Protein AF-A0A0U0ZMJ5-F1 (afdb_monomer_lite)

Radius of gyration: 15.47 Å; chains: 1; bounding box: 33×25×42 Å

Structure (mmCIF, N/CA/C/O backbone):
data_AF-A0A0U0ZMJ5-F1
#
_entry.id   AF-A0A0U0ZMJ5-F1
#
loop_
_atom_site.group_PDB
_atom_site.id
_atom_site.type_symbol
_atom_site.label_atom_id
_atom_site.label_alt_id
_atom_site.label_comp_id
_atom_site.label_asym_id
_atom_site.label_entity_id
_atom_site.label_seq_id
_atom_site.pdbx_PDB_ins_code
_atom_site.Cartn_x
_atom_site.Cartn_y
_atom_site.Cartn_z
_atom_site.occupancy
_atom_site.B_iso_or_equiv
_atom_site.auth_seq_id
_atom_site.auth_comp_id
_atom_site.auth_asym_id
_atom_site.auth_atom_id
_atom_site.pdbx_PDB_model_num
ATOM 1 N N . MET A 1 1 ? 12.473 10.881 -12.880 1.00 80.44 1 MET A N 1
ATOM 2 C CA . MET A 1 1 ? 11.448 9.827 -12.926 1.00 80.44 1 MET A CA 1
ATOM 3 C C . MET A 1 1 ? 12.141 8.528 -13.274 1.00 80.44 1 MET A C 1
ATOM 5 O O . MET A 1 1 ? 12.814 8.465 -14.296 1.00 80.44 1 MET A O 1
ATOM 9 N N . ASP A 1 2 ? 12.028 7.553 -12.390 1.00 91.19 2 ASP A N 1
ATOM 10 C CA . ASP A 1 2 ? 12.668 6.247 -12.454 1.00 91.19 2 ASP A CA 1
ATOM 11 C C . ASP A 1 2 ? 11.611 5.172 -12.734 1.00 91.19 2 ASP A C 1
ATOM 13 O O . ASP A 1 2 ? 10.569 5.116 -12.083 1.00 91.19 2 ASP A O 1
ATOM 17 N N . GLN A 1 3 ? 11.871 4.358 -13.753 1.00 93.06 3 GLN A N 1
ATOM 18 C CA . GLN A 1 3 ? 10.968 3.313 -14.244 1.00 93.06 3 GLN A CA 1
ATOM 19 C C . GLN A 1 3 ? 11.452 1.908 -13.860 1.00 93.06 3 GLN A C 1
ATOM 21 O O . GLN A 1 3 ? 10.880 0.918 -14.315 1.00 93.06 3 GLN A O 1
ATOM 26 N N . SER A 1 4 ? 12.521 1.802 -13.068 1.00 93.88 4 SER A N 1
ATOM 27 C CA . SER A 1 4 ? 12.977 0.518 -12.551 1.00 93.88 4 SER A CA 1
ATOM 28 C C . SER A 1 4 ? 11.953 -0.064 -11.576 1.00 93.88 4 SER A C 1
ATOM 30 O O . SER A 1 4 ? 11.288 0.654 -10.826 1.00 93.88 4 SER A O 1
ATOM 32 N N . TYR A 1 5 ? 11.806 -1.383 -11.630 1.00 90.62 5 TYR A N 1
ATOM 33 C CA . TYR A 1 5 ? 10.953 -2.140 -10.728 1.00 90.62 5 TYR A CA 1
ATOM 34 C C . TYR A 1 5 ? 11.830 -3.009 -9.826 1.00 90.62 5 TYR A C 1
ATOM 36 O O . TYR A 1 5 ? 12.912 -3.441 -10.226 1.00 90.62 5 TYR A O 1
ATOM 44 N N . GLU A 1 6 ? 11.364 -3.242 -8.606 1.00 95.00 6 GLU A N 1
ATOM 45 C CA . GLU A 1 6 ? 12.003 -4.153 -7.664 1.00 95.00 6 GLU A CA 1
ATOM 46 C C . GLU A 1 6 ? 11.748 -5.598 -8.110 1.00 95.00 6 GLU A C 1
ATOM 48 O O . GLU A 1 6 ? 10.609 -5.985 -8.374 1.00 95.00 6 GLU A O 1
ATOM 53 N N . THR A 1 7 ? 12.806 -6.391 -8.240 1.00 95.25 7 THR A N 1
ATOM 54 C CA . THR A 1 7 ? 12.698 -7.799 -8.653 1.00 95.25 7 THR A CA 1
ATOM 55 C C . THR A 1 7 ? 12.386 -8.720 -7.481 1.00 95.25 7 THR A C 1
ATOM 57 O O . THR A 1 7 ? 11.856 -9.811 -7.691 1.00 95.25 7 THR A O 1
ATOM 60 N N . ASP A 1 8 ? 12.712 -8.287 -6.265 1.00 95.44 8 ASP A N 1
ATOM 61 C CA . ASP A 1 8 ? 12.403 -9.009 -5.039 1.00 95.44 8 ASP A CA 1
ATOM 62 C C . ASP A 1 8 ? 10.968 -8.708 -4.575 1.00 95.44 8 ASP A C 1
ATOM 64 O O . ASP A 1 8 ? 10.662 -7.634 -4.054 1.00 95.44 8 ASP A O 1
ATOM 68 N N . LEU A 1 9 ? 10.065 -9.666 -4.784 1.00 91.38 9 LEU A N 1
ATOM 69 C CA . LEU A 1 9 ? 8.654 -9.507 -4.432 1.00 91.38 9 LEU A CA 1
ATOM 70 C C . LEU A 1 9 ? 8.410 -9.503 -2.919 1.00 91.38 9 LEU A C 1
ATOM 72 O O . LEU A 1 9 ? 7.438 -8.879 -2.488 1.00 91.38 9 LEU A O 1
ATOM 76 N N . ASP A 1 10 ? 9.279 -10.132 -2.124 1.00 94.00 10 ASP A N 1
ATOM 77 C CA . ASP A 1 10 ? 9.157 -10.109 -0.664 1.00 94.00 10 ASP A CA 1
ATOM 78 C C . ASP A 1 10 ? 9.408 -8.688 -0.160 1.00 94.00 10 ASP A C 1
ATOM 80 O O . ASP A 1 10 ? 8.629 -8.153 0.628 1.00 94.00 10 ASP A O 1
ATOM 84 N N . ARG A 1 11 ? 10.400 -8.004 -0.738 1.00 95.25 11 ARG A N 1
ATOM 85 C CA . ARG A 1 11 ? 10.675 -6.597 -0.438 1.00 95.25 11 ARG A CA 1
ATOM 86 C C . ARG A 1 11 ? 9.525 -5.662 -0.824 1.00 95.25 11 ARG A C 1
ATOM 88 O O . ARG A 1 11 ? 9.236 -4.705 -0.109 1.00 95.25 11 ARG A O 1
ATOM 95 N N . VAL A 1 12 ? 8.847 -5.925 -1.943 1.00 95.19 12 VAL A N 1
ATOM 96 C CA . VAL A 1 12 ? 7.645 -5.161 -2.332 1.00 95.19 12 VAL A CA 1
ATOM 97 C C . VAL A 1 12 ? 6.505 -5.389 -1.333 1.00 95.19 12 VAL A C 1
ATOM 99 O O . VAL A 1 12 ? 5.775 -4.450 -1.012 1.00 95.19 12 VAL A O 1
ATOM 102 N N . ALA A 1 13 ? 6.337 -6.622 -0.847 1.00 91.69 13 ALA A N 1
ATOM 103 C CA . ALA A 1 13 ? 5.318 -6.955 0.142 1.00 91.69 13 ALA A CA 1
ATOM 104 C C . ALA A 1 13 ? 5.608 -6.310 1.507 1.00 91.69 13 ALA A C 1
ATOM 106 O O . ALA A 1 13 ? 4.686 -5.773 2.120 1.00 91.69 13 ALA A O 1
ATOM 107 N N . GLU A 1 14 ? 6.869 -6.300 1.947 1.00 94.94 14 GLU A N 1
ATOM 108 C CA . GLU A 1 14 ? 7.321 -5.5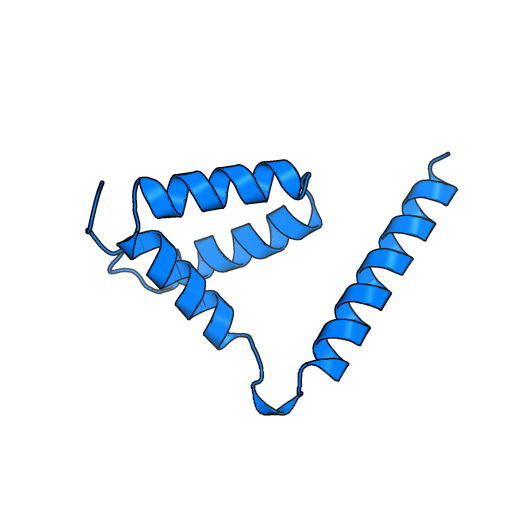90 3.151 1.00 94.94 14 GLU A CA 1
ATOM 109 C C . GLU A 1 14 ? 7.021 -4.089 3.054 1.00 94.94 14 GLU A C 1
ATOM 111 O O . GLU A 1 14 ? 6.314 -3.555 3.905 1.00 94.94 14 GLU A O 1
ATOM 116 N N . ASP A 1 15 ? 7.432 -3.426 1.965 1.00 94.38 15 ASP A N 1
ATOM 117 C CA . ASP A 1 15 ? 7.147 -2.000 1.739 1.00 94.38 15 ASP A CA 1
ATOM 118 C C . ASP A 1 15 ? 5.631 -1.695 1.781 1.00 94.38 15 ASP A C 1
ATOM 120 O O . ASP A 1 15 ? 5.198 -0.641 2.261 1.00 94.38 15 ASP A O 1
ATOM 124 N N . ALA A 1 16 ? 4.803 -2.605 1.254 1.00 94.06 16 ALA A N 1
ATOM 125 C CA . ALA A 1 16 ? 3.350 -2.471 1.270 1.00 94.06 16 ALA A CA 1
ATOM 126 C C . ALA A 1 16 ? 2.761 -2.627 2.682 1.00 94.06 16 ALA A C 1
ATOM 128 O O . ALA A 1 16 ? 1.855 -1.873 3.045 1.00 94.06 16 ALA A O 1
ATOM 129 N N . LEU A 1 17 ? 3.265 -3.568 3.485 1.00 93.12 17 LEU A N 1
ATOM 130 C CA . LEU A 1 17 ? 2.842 -3.752 4.876 1.00 93.12 17 LEU A CA 1
ATOM 131 C C . LEU A 1 17 ? 3.269 -2.569 5.749 1.00 93.12 17 LEU A C 1
ATOM 133 O O . LEU A 1 17 ? 2.422 -2.005 6.446 1.00 93.12 17 LEU A O 1
ATOM 137 N N . ASP A 1 18 ? 4.513 -2.113 5.617 1.00 93.81 18 ASP A N 1
ATOM 138 C CA . ASP A 1 18 ? 5.025 -0.916 6.288 1.00 93.81 18 ASP A CA 1
ATOM 139 C C . ASP A 1 18 ? 4.146 0.304 5.981 1.00 93.81 18 ASP A C 1
ATOM 141 O O . ASP A 1 18 ? 3.827 1.108 6.857 1.00 93.81 18 ASP A O 1
ATOM 145 N N . LEU A 1 19 ? 3.689 0.455 4.735 1.00 92.62 19 LEU A N 1
ATOM 146 C CA . LEU A 1 19 ? 2.776 1.534 4.366 1.00 92.62 19 LEU A CA 1
ATOM 147 C C . LEU A 1 19 ? 1.425 1.443 5.099 1.00 92.62 19 LEU A C 1
ATOM 149 O O . LEU A 1 19 ? 0.878 2.472 5.507 1.00 92.62 19 LEU A O 1
ATOM 153 N N . VAL A 1 20 ? 0.881 0.237 5.280 1.00 89.94 20 VAL A N 1
ATOM 154 C CA . VAL A 1 20 ? -0.363 0.016 6.037 1.00 89.94 20 VAL A CA 1
ATOM 155 C C . VAL A 1 20 ? -0.175 0.371 7.510 1.00 89.94 20 VAL A C 1
ATOM 157 O O . VAL A 1 20 ? -1.041 1.030 8.092 1.00 89.94 20 VAL A O 1
ATOM 160 N N . GLU A 1 21 ? 0.946 -0.025 8.110 1.00 90.19 21 GLU A N 1
ATOM 161 C CA . GLU A 1 21 ? 1.295 0.325 9.490 1.00 90.19 21 GLU A CA 1
ATOM 162 C C . GLU A 1 21 ? 1.446 1.837 9.653 1.00 90.19 21 GLU A C 1
ATOM 164 O O . GLU A 1 21 ? 0.830 2.447 10.526 1.00 90.19 21 GLU A O 1
ATOM 169 N N . ARG A 1 22 ? 2.134 2.496 8.725 1.00 90.00 22 ARG A N 1
ATOM 170 C CA . ARG A 1 22 ? 2.325 3.949 8.764 1.00 90.00 22 ARG A CA 1
ATOM 171 C C . ARG A 1 22 ? 1.027 4.725 8.578 1.00 90.00 22 ARG A C 1
ATOM 173 O O . ARG A 1 22 ? 0.816 5.718 9.258 1.00 90.00 22 ARG A O 1
ATOM 180 N N . LEU A 1 23 ? 0.089 4.267 7.747 1.00 86.88 23 LEU A N 1
ATOM 181 C CA . LEU A 1 23 ? -1.263 4.854 7.702 1.00 86.88 23 LEU A CA 1
ATOM 182 C C . LEU A 1 23 ? -2.010 4.722 9.046 1.00 86.88 23 LEU A C 1
ATOM 184 O O . LEU A 1 23 ? -2.895 5.530 9.367 1.00 86.88 23 LEU A O 1
ATOM 188 N N . ARG A 1 24 ? -1.681 3.689 9.830 1.0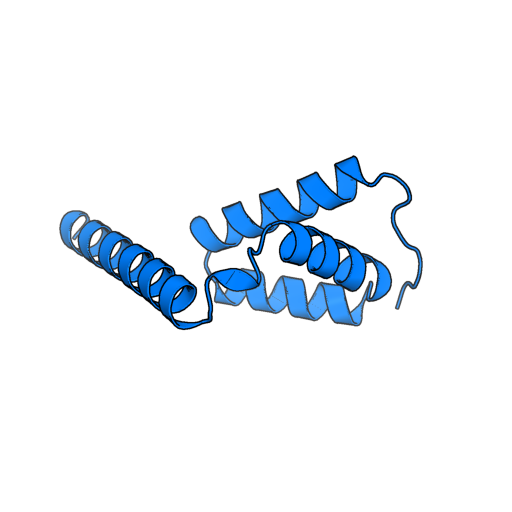0 82.94 24 ARG A N 1
ATOM 189 C CA . ARG A 1 24 ? -2.259 3.430 11.153 1.00 82.94 24 ARG A CA 1
ATOM 190 C C . ARG A 1 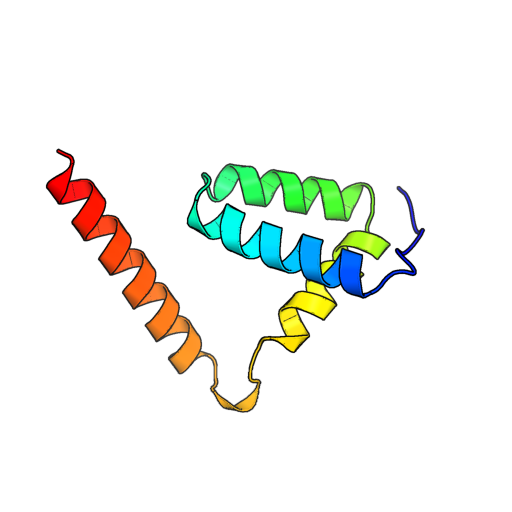24 ? -1.589 4.221 12.277 1.00 82.94 24 ARG A C 1
ATOM 192 O O . ARG A 1 24 ? -2.282 4.536 13.247 1.00 82.94 24 ARG A O 1
ATOM 199 N N . GLU A 1 25 ? -0.320 4.566 12.142 1.00 88.38 25 GLU A N 1
ATOM 200 C CA . GLU A 1 25 ? 0.471 5.155 13.229 1.00 88.38 25 GLU A CA 1
ATOM 201 C C . GLU A 1 25 ? 0.860 6.622 12.982 1.00 88.38 25 GLU A C 1
ATOM 203 O O . GLU A 1 25 ? 0.889 7.408 13.928 1.00 88.38 25 GLU A O 1
ATOM 208 N N . ASP A 1 26 ? 1.067 7.024 11.725 1.00 88.31 26 ASP A N 1
ATOM 209 C CA . ASP A 1 26 ? 1.471 8.380 11.333 1.00 88.31 26 ASP A CA 1
ATOM 210 C C . ASP A 1 26 ? 0.271 9.290 10.984 1.00 88.31 26 ASP A C 1
ATOM 212 O O . ASP A 1 26 ? -0.866 8.848 10.785 1.00 88.31 26 ASP A O 1
ATOM 216 N N . ASP A 1 27 ? 0.540 10.597 10.831 1.00 86.69 27 ASP A N 1
ATOM 217 C CA . ASP A 1 27 ? -0.399 11.550 10.221 1.00 86.69 27 ASP A CA 1
ATOM 218 C C . ASP A 1 27 ? -0.693 11.150 8.755 1.00 86.69 27 ASP A C 1
ATOM 220 O O . ASP A 1 27 ? 0.211 11.211 7.908 1.00 86.69 27 ASP A O 1
ATOM 224 N N . PRO A 1 28 ? -1.955 10.825 8.402 1.00 86.38 28 PRO A N 1
ATOM 225 C CA . PRO A 1 28 ? -2.333 10.428 7.047 1.00 86.38 28 PRO A CA 1
ATOM 226 C C . PRO A 1 28 ? -1.978 11.455 5.966 1.00 86.38 28 PRO A C 1
ATOM 228 O O . PRO A 1 28 ? -1.727 11.078 4.822 1.00 86.38 28 PRO A O 1
ATOM 231 N N . ARG A 1 29 ? -1.922 12.751 6.300 1.00 90.31 29 ARG A N 1
ATOM 232 C CA . ARG A 1 29 ? -1.551 13.814 5.348 1.00 90.31 29 ARG A CA 1
ATOM 233 C C . ARG A 1 29 ? -0.090 13.710 4.934 1.00 90.31 29 ARG A C 1
ATOM 235 O O . ARG A 1 29 ? 0.251 13.947 3.778 1.00 90.31 29 ARG A O 1
ATOM 242 N N . ARG A 1 30 ? 0.776 13.323 5.871 1.00 91.44 30 ARG A N 1
ATOM 243 C CA . ARG A 1 30 ? 2.199 13.114 5.603 1.00 91.44 30 ARG A CA 1
ATOM 244 C C . ARG A 1 30 ? 2.413 11.882 4.732 1.00 91.44 30 ARG A C 1
ATOM 246 O O . ARG A 1 30 ? 3.199 11.942 3.789 1.00 91.44 30 ARG A O 1
ATOM 253 N N . VAL A 1 31 ? 1.692 10.799 5.020 1.00 92.75 31 VAL A N 1
ATOM 254 C CA . VAL A 1 31 ? 1.749 9.575 4.209 1.00 92.75 31 VAL A CA 1
ATOM 255 C C . VAL A 1 31 ? 1.226 9.837 2.794 1.00 92.75 31 VAL A C 1
ATOM 257 O O . VAL A 1 31 ? 1.848 9.406 1.825 1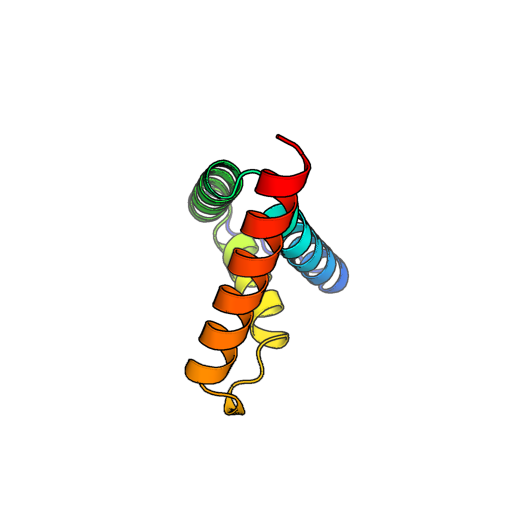.00 92.75 31 VAL A O 1
ATOM 260 N N . PHE A 1 32 ? 0.149 10.617 2.655 1.00 93.38 32 PHE A N 1
ATOM 261 C CA . PHE A 1 32 ? -0.364 11.054 1.355 1.00 93.38 32 PHE A CA 1
ATOM 262 C C . PHE A 1 32 ? 0.707 11.770 0.519 1.00 93.38 32 PHE A C 1
ATOM 264 O O . PHE A 1 32 ? 0.942 11.384 -0.626 1.00 93.38 32 PHE A O 1
ATOM 271 N N . GLU A 1 33 ? 1.396 12.770 1.079 1.00 95.75 33 GLU A N 1
ATOM 272 C CA . GLU A 1 33 ? 2.432 13.501 0.334 1.00 95.75 33 GLU A CA 1
ATOM 273 C C . GLU A 1 33 ? 3.606 12.606 -0.071 1.00 95.75 33 GLU A C 1
ATOM 275 O O . GLU A 1 33 ? 4.137 12.733 -1.173 1.00 95.75 33 GLU A O 1
ATOM 280 N N . GLN A 1 34 ? 3.995 11.656 0.779 1.00 93.62 34 GLN A N 1
ATOM 281 C CA . GLN A 1 34 ? 5.052 10.702 0.439 1.00 93.62 34 GLN A CA 1
ATOM 282 C C . GLN A 1 34 ? 4.636 9.758 -0.687 1.00 93.62 34 GLN A C 1
ATOM 284 O O . GLN A 1 34 ? 5.440 9.495 -1.578 1.00 93.62 34 GLN A O 1
ATOM 289 N N . LEU A 1 35 ? 3.387 9.286 -0.690 1.00 95.00 35 LEU A N 1
ATOM 290 C CA . LEU A 1 35 ? 2.853 8.480 -1.788 1.00 95.00 35 LEU A CA 1
ATOM 291 C C . LEU A 1 35 ? 2.767 9.276 -3.087 1.00 95.00 35 LEU A C 1
ATOM 293 O O . LEU A 1 35 ? 3.128 8.759 -4.143 1.00 95.00 35 LEU A O 1
ATOM 297 N N . ARG A 1 36 ? 2.341 10.542 -3.014 1.00 97.06 36 ARG A N 1
ATOM 298 C CA . ARG A 1 36 ? 2.312 11.450 -4.165 1.00 97.06 36 ARG A CA 1
ATOM 299 C C . ARG A 1 36 ? 3.712 11.620 -4.760 1.00 97.06 36 ARG A C 1
ATOM 301 O O . ARG A 1 36 ? 3.881 11.487 -5.969 1.00 97.06 36 ARG A O 1
ATOM 308 N N . LEU A 1 37 ? 4.713 11.863 -3.912 1.00 96.56 37 LEU A N 1
ATOM 309 C CA . LEU A 1 37 ? 6.112 11.975 -4.331 1.00 96.56 37 LEU A CA 1
ATOM 310 C C . LEU A 1 37 ? 6.658 10.657 -4.893 1.00 96.56 37 LEU A C 1
ATOM 312 O O . LEU A 1 37 ? 7.385 10.679 -5.883 1.00 96.56 37 LEU A O 1
ATOM 316 N N . LEU A 1 38 ? 6.293 9.511 -4.312 1.00 95.31 38 LEU A N 1
ATOM 317 C CA . LEU A 1 38 ? 6.693 8.200 -4.824 1.00 95.31 38 LEU A CA 1
ATOM 318 C C . LEU A 1 38 ? 6.125 7.950 -6.226 1.00 95.31 38 LEU A C 1
ATOM 320 O O . LEU A 1 38 ? 6.864 7.519 -7.105 1.00 95.31 38 LEU A O 1
ATOM 324 N N . ALA A 1 39 ? 4.849 8.266 -6.456 1.00 96.56 39 ALA A N 1
ATOM 325 C CA . ALA A 1 39 ? 4.221 8.146 -7.770 1.00 96.56 39 ALA A CA 1
ATOM 326 C C . ALA A 1 39 ? 4.877 9.061 -8.821 1.00 96.56 39 ALA A C 1
ATOM 328 O O . ALA A 1 39 ? 5.013 8.677 -9.982 1.00 96.56 39 ALA A O 1
ATOM 329 N N . GLU A 1 40 ? 5.303 10.260 -8.418 1.00 97.12 40 GLU A N 1
ATOM 330 C CA . GLU A 1 40 ? 5.965 11.231 -9.295 1.00 97.12 40 GLU A CA 1
ATOM 331 C C . GLU A 1 40 ? 7.405 10.815 -9.646 1.00 97.12 40 GLU A C 1
ATOM 333 O O . GLU A 1 40 ? 7.836 10.908 -10.801 1.00 97.12 40 GLU A O 1
ATOM 338 N N . LEU A 1 41 ? 8.162 10.344 -8.653 1.00 97.06 41 LEU A N 1
ATOM 339 C CA . LEU A 1 41 ? 9.589 10.067 -8.797 1.00 97.06 41 LEU A CA 1
ATOM 340 C C . LEU A 1 41 ? 9.882 8.630 -9.243 1.00 97.06 41 LEU A C 1
ATOM 342 O O . LEU A 1 4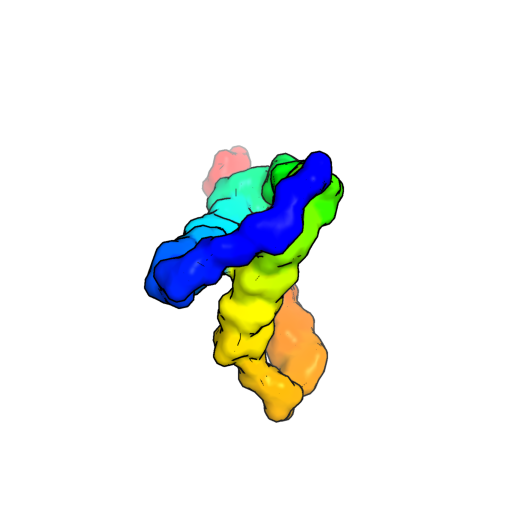1 ? 10.786 8.454 -10.061 1.00 97.06 41 LEU A O 1
ATOM 346 N N . HIS A 1 42 ? 9.116 7.642 -8.769 1.00 96.88 42 HIS A N 1
ATOM 347 C CA . HIS A 1 42 ? 9.318 6.201 -8.992 1.00 96.88 42 HIS A CA 1
ATOM 348 C C . HIS A 1 42 ? 7.991 5.474 -9.329 1.00 96.88 42 HIS A C 1
ATOM 350 O O . HIS A 1 42 ? 7.536 4.611 -8.568 1.00 96.88 42 HIS A O 1
ATOM 356 N N . PRO A 1 43 ? 7.338 5.795 -10.463 1.00 96.19 43 PRO A N 1
ATOM 357 C CA . PRO A 1 43 ? 6.018 5.264 -10.823 1.00 96.19 43 PRO A CA 1
ATOM 358 C C . PRO A 1 43 ? 5.939 3.731 -10.902 1.00 96.19 43 PRO A C 1
ATOM 360 O O . PRO A 1 43 ? 4.919 3.162 -10.518 1.00 96.19 43 PRO A O 1
ATOM 363 N N . ALA A 1 44 ? 6.995 3.049 -11.358 1.00 96.19 44 ALA A N 1
ATOM 364 C CA . ALA A 1 44 ? 7.015 1.585 -11.417 1.00 96.19 44 ALA A CA 1
ATOM 365 C C . ALA A 1 44 ? 6.957 0.962 -10.011 1.00 96.19 44 ALA A C 1
ATOM 367 O O . ALA A 1 44 ? 6.127 0.090 -9.754 1.00 96.19 44 ALA A O 1
ATOM 368 N N . ARG A 1 45 ? 7.753 1.482 -9.067 1.00 95.06 45 ARG A N 1
ATOM 369 C CA . ARG A 1 45 ? 7.718 1.053 -7.662 1.00 95.06 45 ARG A CA 1
ATOM 370 C C . ARG A 1 45 ? 6.377 1.366 -6.998 1.00 95.06 45 ARG A C 1
ATOM 372 O O . ARG A 1 45 ? 5.842 0.529 -6.278 1.00 95.06 45 ARG A O 1
ATOM 379 N N . TYR A 1 46 ? 5.799 2.536 -7.281 1.00 95.75 46 TYR A N 1
ATOM 380 C CA . TYR A 1 46 ? 4.452 2.879 -6.816 1.00 95.75 46 TYR A CA 1
ATOM 381 C C . TYR A 1 46 ? 3.409 1.856 -7.295 1.00 95.75 46 TYR A C 1
ATOM 383 O O . TYR A 1 46 ? 2.605 1.373 -6.498 1.00 95.75 46 TYR A O 1
ATOM 391 N N . ALA A 1 47 ? 3.448 1.482 -8.578 1.00 96.38 47 ALA A N 1
ATOM 392 C CA . ALA A 1 47 ? 2.543 0.484 -9.138 1.00 96.38 47 ALA A CA 1
ATOM 393 C C . ALA A 1 47 ? 2.716 -0.894 -8.478 1.00 96.38 47 ALA A C 1
ATOM 395 O O . ALA A 1 47 ? 1.718 -1.539 -8.165 1.00 96.38 47 ALA A O 1
ATOM 396 N N . GLN A 1 48 ? 3.952 -1.324 -8.205 1.00 96.00 48 GLN A N 1
ATOM 397 C CA . GLN A 1 48 ? 4.214 -2.594 -7.520 1.00 96.00 48 GLN A CA 1
ATOM 398 C C . GLN A 1 48 ? 3.613 -2.636 -6.114 1.00 96.00 48 GLN A C 1
ATOM 400 O O . GLN A 1 48 ? 2.928 -3.598 -5.775 1.00 96.00 48 GLN A O 1
ATOM 405 N N . ILE A 1 49 ? 3.802 -1.575 -5.327 1.00 95.31 49 ILE A N 1
ATOM 406 C CA . ILE A 1 49 ? 3.215 -1.476 -3.985 1.00 95.31 49 ILE A CA 1
ATOM 407 C C . ILE A 1 49 ? 1.684 -1.473 -4.070 1.00 95.31 49 ILE A C 1
ATOM 409 O O . ILE A 1 49 ? 1.023 -2.191 -3.323 1.00 95.31 49 ILE A O 1
ATOM 413 N N . ALA A 1 50 ? 1.099 -0.725 -5.012 1.00 94.69 50 ALA A N 1
ATOM 414 C CA . ALA A 1 50 ? -0.350 -0.708 -5.212 1.00 94.69 50 ALA A CA 1
ATOM 415 C C . ALA A 1 50 ? -0.906 -2.096 -5.586 1.00 94.69 50 ALA A C 1
ATOM 417 O O . ALA A 1 50 ? -1.950 -2.501 -5.074 1.00 94.69 50 ALA A O 1
ATOM 418 N N . MET A 1 51 ? -0.199 -2.846 -6.437 1.00 94.25 51 MET A N 1
ATOM 419 C CA . MET A 1 51 ? -0.560 -4.222 -6.790 1.00 94.25 51 MET A CA 1
ATOM 420 C C . MET A 1 51 ? -0.439 -5.176 -5.597 1.00 94.25 51 MET A C 1
ATOM 422 O O . MET A 1 51 ? -1.337 -5.990 -5.386 1.00 94.25 51 MET A O 1
ATOM 426 N N . ALA A 1 52 ? 0.624 -5.060 -4.798 1.00 94.50 52 ALA A N 1
ATOM 427 C CA . ALA A 1 52 ? 0.801 -5.862 -3.591 1.00 94.50 52 ALA A CA 1
ATOM 428 C C . ALA A 1 52 ? -0.321 -5.601 -2.574 1.00 94.50 52 ALA A C 1
ATOM 430 O O . ALA A 1 52 ? -0.921 -6.542 -2.064 1.00 94.50 52 ALA A O 1
ATOM 431 N N . LEU A 1 53 ? -0.690 -4.335 -2.352 1.00 91.50 53 LEU A N 1
ATOM 432 C CA . LEU A 1 53 ? -1.834 -3.977 -1.508 1.00 91.50 53 LEU A CA 1
ATOM 433 C C . LEU A 1 53 ? -3.150 -4.557 -2.034 1.00 91.50 53 LEU A C 1
ATOM 435 O O . LEU A 1 53 ? -3.955 -5.066 -1.254 1.00 91.50 53 LEU A O 1
ATOM 439 N N . ALA A 1 54 ? -3.370 -4.506 -3.350 1.00 89.50 54 ALA A N 1
ATOM 440 C CA . ALA A 1 54 ? -4.572 -5.054 -3.970 1.00 89.50 54 ALA A CA 1
ATOM 441 C C . ALA A 1 54 ? -4.698 -6.573 -3.766 1.00 89.50 54 ALA A C 1
ATOM 443 O O . ALA A 1 54 ? -5.816 -7.067 -3.637 1.00 89.50 54 ALA A O 1
ATOM 444 N N . ALA A 1 55 ? -3.582 -7.304 -3.665 1.00 87.19 55 ALA A N 1
ATOM 445 C CA . ALA A 1 55 ? -3.590 -8.742 -3.391 1.00 87.19 55 ALA A CA 1
ATOM 446 C C . ALA A 1 55 ? -4.179 -9.095 -2.010 1.00 87.19 55 ALA A C 1
ATOM 448 O O . ALA A 1 55 ? -4.676 -10.204 -1.825 1.00 87.19 55 ALA A O 1
ATOM 449 N N . PHE A 1 56 ? -4.172 -8.158 -1.056 1.00 79.81 56 PHE A N 1
ATOM 450 C CA . PHE A 1 56 ? -4.775 -8.341 0.269 1.00 79.81 56 PHE A CA 1
ATOM 451 C C . PHE A 1 56 ? -6.264 -7.967 0.328 1.00 79.81 56 PHE A C 1
ATOM 453 O O . PHE A 1 56 ? -6.915 -8.180 1.354 1.00 79.81 56 PHE A O 1
ATOM 460 N N . VAL A 1 57 ? -6.827 -7.402 -0.743 1.00 82.00 57 VAL A N 1
ATOM 461 C CA . VAL A 1 57 ? -8.244 -7.027 -0.800 1.00 82.00 57 VAL A CA 1
ATOM 462 C C . VAL A 1 57 ? -9.057 -8.216 -1.298 1.00 82.00 57 VAL A C 1
ATOM 464 O O . VAL A 1 57 ? -8.833 -8.704 -2.401 1.00 82.00 57 VAL A O 1
ATOM 467 N N . ASN A 1 58 ? -10.050 -8.652 -0.518 1.00 81.06 58 ASN A N 1
ATOM 468 C CA . ASN A 1 58 ? -11.046 -9.604 -1.000 1.00 81.06 58 ASN A CA 1
ATOM 469 C C . ASN A 1 58 ? -12.060 -8.867 -1.904 1.00 81.06 58 ASN A C 1
ATOM 471 O O . ASN A 1 58 ? -12.839 -8.055 -1.389 1.00 81.06 58 ASN A O 1
ATOM 475 N N . PRO A 1 59 ? -12.079 -9.119 -3.227 1.00 78.19 59 PRO A N 1
ATOM 476 C CA . PRO A 1 59 ? -12.966 -8.408 -4.147 1.00 78.19 59 PRO A CA 1
ATOM 477 C C . PRO A 1 59 ? -14.452 -8.741 -3.930 1.00 78.19 59 PRO A C 1
ATOM 479 O O . PRO A 1 59 ? -15.311 -7.936 -4.290 1.00 78.19 59 PRO A O 1
ATOM 482 N N . ASP A 1 60 ? -14.764 -9.877 -3.302 1.00 82.88 60 ASP A N 1
ATOM 483 C CA . ASP A 1 60 ? -16.138 -10.356 -3.114 1.00 82.88 60 ASP A CA 1
ATOM 484 C C . ASP A 1 60 ? -16.852 -9.698 -1.921 1.00 82.88 60 ASP A C 1
ATOM 486 O O . ASP A 1 60 ? -18.074 -9.777 -1.795 1.00 82.88 60 ASP A O 1
ATOM 490 N N . GLU A 1 61 ? -16.120 -9.017 -1.032 1.00 80.75 61 GLU A N 1
ATOM 491 C CA . GLU A 1 61 ? -16.695 -8.414 0.181 1.00 80.75 61 GLU A CA 1
ATOM 492 C C . GLU A 1 61 ? -17.470 -7.111 -0.076 1.00 80.75 61 GLU A C 1
ATOM 494 O O . GLU A 1 61 ? -18.226 -6.655 0.789 1.00 80.75 61 GLU A O 1
ATOM 499 N N . GLY A 1 62 ? -17.335 -6.523 -1.268 1.00 74.31 62 GLY A N 1
ATOM 500 C CA . GLY A 1 62 ? -17.987 -5.269 -1.642 1.00 74.31 62 GLY A CA 1
ATOM 501 C C . GLY A 1 62 ? -17.537 -4.057 -0.808 1.00 74.31 62 GLY A C 1
ATOM 502 O O . GLY A 1 62 ? -16.940 -4.149 0.266 1.00 74.31 62 GLY A O 1
ATOM 503 N N . THR A 1 63 ? -17.845 -2.852 -1.286 1.00 80.00 63 THR A N 1
ATOM 504 C CA . THR A 1 63 ? -17.399 -1.597 -0.646 1.00 80.00 63 THR A CA 1
ATOM 505 C C . THR A 1 63 ? -18.056 -1.329 0.711 1.00 80.00 63 THR A C 1
ATOM 507 O O . THR A 1 63 ? -17.486 -0.631 1.547 1.00 80.00 63 THR A O 1
ATOM 510 N N . VAL A 1 64 ? -19.224 -1.922 0.981 1.00 81.19 64 VAL A N 1
ATOM 511 C CA . VAL A 1 64 ? -19.939 -1.774 2.261 1.00 81.19 64 VAL A CA 1
ATOM 512 C C . VAL A 1 64 ? -19.152 -2.392 3.419 1.00 81.19 64 VAL A C 1
ATOM 514 O O . VAL A 1 64 ? -19.096 -1.811 4.503 1.00 81.19 64 VAL A O 1
ATOM 517 N N . ALA A 1 65 ? -18.523 -3.553 3.213 1.00 79.00 65 ALA A N 1
ATOM 518 C CA . ALA A 1 65 ? -17.705 -4.191 4.242 1.00 79.00 65 ALA A CA 1
ATOM 519 C C . ALA A 1 65 ? -16.435 -3.380 4.539 1.00 79.00 65 ALA A C 1
ATOM 521 O O . ALA A 1 65 ? -16.050 -3.245 5.701 1.00 79.00 65 ALA A O 1
ATOM 522 N N . LEU A 1 66 ? -15.831 -2.789 3.503 1.00 77.44 66 LEU A N 1
ATOM 523 C CA . LEU A 1 66 ? -14.700 -1.870 3.633 1.00 77.44 66 LEU A CA 1
ATOM 524 C C . LEU A 1 66 ? -15.084 -0.614 4.425 1.00 77.44 66 LEU A C 1
ATOM 526 O O . LEU A 1 66 ? -14.392 -0.272 5.383 1.00 77.44 66 LEU A O 1
ATOM 530 N N . GLN A 1 67 ? -16.215 0.020 4.099 1.00 80.38 67 GLN A N 1
ATOM 531 C CA . GLN A 1 67 ? -16.692 1.207 4.814 1.00 80.38 67 GLN A CA 1
ATOM 532 C C . GLN A 1 67 ? -16.910 0.922 6.305 1.00 80.38 67 GLN A C 1
ATOM 534 O O . GLN A 1 67 ? -16.421 1.666 7.148 1.00 80.38 67 GLN A O 1
ATOM 539 N N . ARG A 1 68 ? -17.539 -0.211 6.648 1.00 83.31 68 ARG A N 1
ATOM 540 C CA . ARG A 1 68 ? -17.732 -0.612 8.053 1.00 83.31 68 ARG A CA 1
ATOM 541 C C . ARG A 1 68 ? -16.413 -0.761 8.816 1.00 83.31 68 ARG A C 1
ATOM 543 O O . ARG A 1 68 ? -16.356 -0.422 9.994 1.00 83.31 68 ARG A O 1
ATOM 550 N N . ARG A 1 69 ? -15.352 -1.265 8.170 1.00 80.31 69 ARG A N 1
ATOM 551 C CA . ARG A 1 69 ? -14.015 -1.358 8.790 1.00 80.31 69 ARG A CA 1
ATOM 552 C C . ARG A 1 69 ? -13.417 0.023 9.021 1.00 80.31 69 ARG A C 1
ATOM 554 O O . ARG A 1 69 ? -12.868 0.260 10.092 1.00 80.31 69 ARG A O 1
ATOM 561 N N . VAL A 1 70 ? -13.536 0.920 8.041 1.00 80.75 70 VAL A N 1
ATOM 562 C CA . VAL A 1 70 ? -13.062 2.307 8.158 1.00 80.75 70 VAL A CA 1
ATOM 563 C C . VAL A 1 70 ? -13.774 3.022 9.305 1.00 80.75 70 VAL A C 1
ATOM 565 O O . VAL A 1 70 ? -13.103 3.605 10.156 1.00 80.75 70 VAL A O 1
ATOM 568 N N . ASP A 1 71 ? -15.100 2.908 9.380 1.00 80.81 71 ASP A N 1
ATOM 569 C CA . ASP A 1 71 ? -15.905 3.526 10.436 1.00 80.81 71 ASP A CA 1
ATOM 570 C C . ASP A 1 71 ? -15.495 3.005 11.821 1.00 80.81 71 ASP A C 1
ATOM 572 O O . ASP A 1 71 ? -15.251 3.794 12.733 1.00 80.81 71 ASP A O 1
ATOM 576 N N . ALA A 1 72 ? -15.316 1.686 11.968 1.00 79.50 72 ALA A N 1
ATOM 577 C CA . ALA A 1 72 ? -14.877 1.078 13.225 1.00 79.50 72 ALA A CA 1
ATOM 578 C C . ALA A 1 72 ? -13.472 1.546 13.661 1.00 79.50 72 ALA A C 1
ATOM 580 O O . ALA A 1 72 ? -13.236 1.794 14.846 1.00 79.50 72 ALA A O 1
ATOM 581 N N . ILE A 1 73 ? -12.535 1.697 12.716 1.00 76.50 73 ILE A N 1
ATOM 582 C CA . ILE A 1 73 ? -11.184 2.216 12.991 1.00 76.50 73 ILE A CA 1
ATOM 583 C C . ILE A 1 73 ? -11.247 3.687 13.419 1.00 76.50 73 ILE A C 1
ATOM 585 O O . ILE A 1 73 ? -10.602 4.074 14.399 1.00 76.50 73 ILE A O 1
ATOM 589 N N . ALA A 1 74 ? -12.024 4.509 12.710 1.00 76.50 74 ALA A N 1
ATOM 590 C C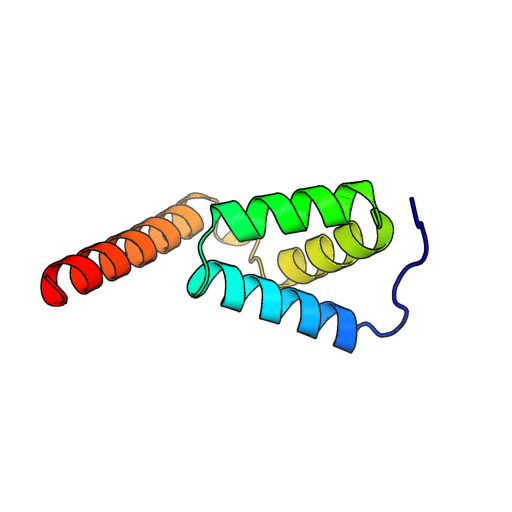A . ALA A 1 74 ? -12.189 5.924 13.027 1.00 76.50 74 ALA A CA 1
ATOM 591 C C . ALA A 1 74 ? -12.825 6.119 14.413 1.00 76.50 74 ALA A C 1
ATOM 593 O O . ALA A 1 74 ? -12.349 6.933 15.207 1.00 76.50 74 ALA A O 1
ATOM 594 N N . GLU A 1 75 ? -13.845 5.323 14.739 1.00 78.44 75 GLU A N 1
ATOM 595 C CA . GLU A 1 75 ? -14.507 5.351 16.040 1.00 78.44 75 GLU A CA 1
ATOM 596 C C . GLU A 1 75 ? -13.556 4.935 17.174 1.00 78.44 75 GLU A C 1
ATOM 598 O O . GLU A 1 75 ? -13.512 5.585 18.221 1.00 78.44 75 GLU A O 1
ATOM 603 N N . SER A 1 76 ? -12.739 3.897 16.960 1.00 73.25 76 SER A N 1
ATOM 604 C CA . SER A 1 76 ? -11.717 3.465 17.923 1.00 73.25 76 SER A CA 1
ATOM 605 C C . SER A 1 76 ? -10.701 4.576 18.221 1.00 73.25 76 SER A C 1
ATOM 607 O O . SER A 1 76 ? -10.424 4.861 19.389 1.00 73.25 76 SER A O 1
ATOM 609 N N . ARG A 1 77 ? -10.207 5.270 17.187 1.00 71.94 77 ARG A N 1
ATOM 610 C CA . ARG A 1 77 ? -9.280 6.404 17.344 1.00 71.94 77 ARG A CA 1
ATOM 611 C C . ARG A 1 77 ? -9.908 7.583 18.085 1.00 71.94 77 ARG A C 1
ATOM 613 O O . ARG A 1 77 ? -9.259 8.164 18.953 1.00 71.94 77 ARG A O 1
ATOM 620 N N . ALA A 1 78 ? -11.163 7.919 17.787 1.00 72.00 78 ALA A N 1
ATOM 621 C CA . ALA A 1 78 ? -11.865 9.007 18.466 1.00 72.00 78 ALA A CA 1
ATOM 622 C C . ALA A 1 78 ? -11.995 8.737 19.975 1.00 72.00 78 ALA A C 1
ATOM 624 O O . ALA A 1 78 ? -11.732 9.624 20.786 1.00 72.00 78 ALA A O 1
ATOM 625 N N . ARG A 1 79 ? -12.314 7.495 20.367 1.00 72.19 79 ARG A N 1
ATOM 626 C CA . ARG A 1 79 ? -12.386 7.103 21.785 1.00 72.19 79 ARG A CA 1
ATOM 627 C C . ARG A 1 79 ? -11.036 7.212 22.497 1.00 72.19 79 ARG A C 1
ATOM 629 O O . ARG A 1 79 ? -10.990 7.714 23.615 1.00 72.19 79 ARG A O 1
ATOM 636 N N . LEU A 1 80 ? -9.945 6.780 21.859 1.00 66.62 80 LEU A N 1
ATOM 637 C CA . LEU A 1 80 ? -8.595 6.890 22.430 1.00 66.62 80 LEU A CA 1
ATOM 638 C C . LEU A 1 80 ? -8.167 8.352 22.626 1.00 66.62 80 LEU A C 1
ATOM 640 O O . LEU A 1 80 ? -7.589 8.681 23.657 1.00 66.62 80 LEU A O 1
ATOM 644 N N . SER A 1 81 ? -8.508 9.239 21.687 1.00 64.12 81 SER A N 1
ATOM 645 C CA . SER A 1 81 ? -8.227 10.676 21.808 1.00 64.12 81 SER A CA 1
ATOM 646 C C . SER A 1 81 ? -8.980 11.335 22.969 1.00 64.12 81 SER A C 1
ATOM 648 O O . SER A 1 81 ? -8.437 12.237 23.603 1.00 64.12 81 SER A O 1
ATOM 650 N N . VAL A 1 82 ? -10.211 10.897 23.253 1.00 66.88 82 VAL A N 1
ATOM 651 C CA . VAL A 1 82 ? -11.021 11.411 24.373 1.00 66.88 82 VAL A CA 1
ATOM 652 C C . VAL A 1 82 ? -10.481 10.940 25.725 1.00 66.88 82 VAL A C 1
ATOM 654 O O . VAL A 1 82 ? -10.528 11.697 26.682 1.00 66.88 82 VAL A O 1
ATOM 657 N N . LEU A 1 83 ? -9.947 9.718 25.814 1.00 62.47 83 LEU A N 1
ATOM 658 C CA . LEU A 1 83 ? -9.367 9.177 27.054 1.00 62.47 83 LEU A CA 1
ATOM 659 C C . LEU A 1 83 ? -7.985 9.756 27.398 1.00 62.47 83 LEU A C 1
ATOM 661 O O . LEU A 1 83 ? -7.547 9.642 28.539 1.00 62.47 83 LEU A O 1
ATOM 665 N N . ALA A 1 84 ? -7.288 10.328 26.416 1.00 55.03 84 ALA A N 1
ATOM 666 C CA . ALA A 1 84 ? -5.982 10.964 26.589 1.00 55.03 84 ALA A CA 1
ATOM 667 C C . ALA A 1 84 ? -6.063 12.479 26.881 1.00 55.03 84 ALA A C 1
ATOM 669 O O . ALA A 1 84 ? -5.018 13.115 27.022 1.00 55.03 84 ALA A O 1
ATOM 670 N N . SER A 1 85 ? -7.278 13.045 26.936 1.00 53.22 85 SER A N 1
ATOM 671 C CA . SER A 1 85 ? -7.571 14.460 27.231 1.00 53.22 85 SER A CA 1
ATOM 672 C C . SER A 1 85 ? -8.132 14.624 28.641 1.00 53.22 85 SER A C 1
ATOM 674 O O . SER A 1 85 ? -7.846 15.673 29.257 1.00 53.22 85 SER A O 1
#

pLDDT: mean 86.56, std 10.13, range [53.22, 97.12]

Organism: NCBI:txid36809

Foldseek 3Di:
DDADADPDLVVLLVVLVVLVVCCLPDDVVVSVVVLVVCCVPYVNSSVSSVVSNVVPDDPVCDVVNVVVVVVVSVVVVVVVVVVVD

Sequence (85 aa):
MDQSYETDLDRVAEDALDLVERLREDDPRRVFEQLRLLAELHPARYAQIAMALAAFVNPDEGTVALQRRVDAIAESRARLSVLAS

Secondary structure (DSSP, 8-state):
------S-HHHHHHHHHHHHHHHHHS-HHHHHHHHHHHHHH-HHHHHHHHHHHHHTS-GGGHHHHHHHHHHHHHHHHHHHHHHT-